Protein AF-A0A969XPH1-F1 (afdb_monomer)

Foldseek 3Di:
DVVVVVVVVVVVVVVVVLVVVLVVLQVQLVVCVVVVNLVRNLVSLVVSLVSLVPDPDDCVVCVVVNVVSCVVNVVSVHHDDDD

Nearest PDB structures (foldseek):
  8b0x-assembly1_T  TM=6.541E-01  e=7.864E-02  Escherichia coli B
  6wd4-assembly1_Y  TM=7.355E-01  e=1.090E+00  Escherichia coli
  8xyv-assembly1_A  TM=5.839E-01  e=8.538E-01  synthetic construct
  2rkk-assembly1_B  TM=8.561E-01  e=7.716E+00  Saccharomyces cerevisiae
  4whe-assembly1_A  TM=5.740E-01  e=7.716E+00  Escherichia coli K-12

Mean predicted aligned error: 4.23 Å

Structure (mmCIF, N/CA/C/O backbone):
data_AF-A0A969XPH1-F1
#
_entry.id   AF-A0A969XPH1-F1
#
loop_
_atom_site.group_PDB
_atom_site.id
_atom_site.type_symbol
_atom_site.label_atom_id
_atom_site.label_alt_id
_atom_site.label_comp_id
_atom_site.label_asym_id
_atom_site.label_entity_id
_atom_site.label_seq_id
_atom_site.pdbx_PDB_ins_code
_atom_site.Cartn_x
_atom_site.Cartn_y
_atom_site.Cartn_z
_atom_site.occupancy
_atom_site.B_iso_or_equiv
_atom_site.auth_seq_id
_atom_site.auth_comp_id
_atom_site.auth_asym_id
_atom_site.auth_atom_id
_atom_site.pdbx_PDB_model_num
ATOM 1 N N . MET A 1 1 ? 16.334 -2.530 -34.917 1.00 56.91 1 MET A N 1
ATOM 2 C CA . MET A 1 1 ? 15.429 -1.480 -34.384 1.00 56.91 1 MET A CA 1
ATOM 3 C C . MET A 1 1 ? 14.154 -2.027 -33.731 1.00 56.91 1 MET A C 1
ATOM 5 O O . MET A 1 1 ? 13.693 -1.418 -32.778 1.00 56.91 1 MET A O 1
ATOM 9 N N . THR A 1 2 ? 13.594 -3.166 -34.156 1.00 61.78 2 THR A N 1
ATOM 10 C CA . THR A 1 2 ? 12.371 -3.763 -33.563 1.00 61.78 2 THR A CA 1
ATOM 11 C C . THR A 1 2 ? 12.504 -4.147 -32.081 1.00 61.78 2 THR A C 1
ATOM 13 O O . THR A 1 2 ? 11.563 -3.955 -31.318 1.00 61.78 2 THR A O 1
ATOM 16 N N . SER A 1 3 ? 13.688 -4.593 -31.650 1.00 75.62 3 SER A N 1
ATOM 17 C CA . SER A 1 3 ? 13.939 -5.027 -30.264 1.00 75.62 3 SER A CA 1
ATOM 18 C C . SER A 1 3 ? 13.754 -3.928 -29.207 1.00 75.62 3 SER A C 1
ATOM 20 O O . SER A 1 3 ? 13.350 -4.227 -28.091 1.00 75.62 3 SER A O 1
ATOM 22 N N . SER A 1 4 ? 14.024 -2.660 -29.540 1.00 87.06 4 SER A N 1
ATOM 23 C CA . SER A 1 4 ? 13.929 -1.549 -28.576 1.00 87.06 4 SER A CA 1
ATOM 24 C C . SER A 1 4 ? 12.479 -1.139 -28.308 1.00 87.06 4 SER A C 1
ATOM 26 O O . SER A 1 4 ? 12.129 -0.830 -27.172 1.00 87.06 4 SER A O 1
ATOM 28 N N . ARG A 1 5 ? 11.612 -1.199 -29.328 1.00 93.19 5 ARG A N 1
ATOM 29 C CA . ARG A 1 5 ? 10.193 -0.850 -29.177 1.00 93.19 5 ARG A CA 1
ATOM 30 C C . ARG A 1 5 ? 9.423 -1.924 -28.411 1.00 93.19 5 ARG A C 1
ATOM 32 O O . ARG A 1 5 ? 8.585 -1.585 -27.588 1.00 93.19 5 ARG A O 1
ATOM 39 N N . LEU A 1 6 ? 9.749 -3.199 -28.642 1.00 93.00 6 LEU A N 1
ATOM 40 C CA . LEU A 1 6 ? 9.171 -4.310 -27.882 1.00 93.00 6 LEU A CA 1
ATOM 41 C C . LEU A 1 6 ? 9.533 -4.215 -26.392 1.00 93.00 6 LEU A C 1
ATOM 43 O O . LEU A 1 6 ? 8.645 -4.283 -25.552 1.00 93.00 6 LEU A O 1
ATOM 47 N N . ALA A 1 7 ? 10.806 -3.956 -26.074 1.00 92.44 7 ALA A N 1
ATOM 48 C CA . ALA A 1 7 ? 11.252 -3.776 -24.692 1.00 92.44 7 ALA A CA 1
ATOM 49 C C . ALA A 1 7 ? 10.544 -2.603 -23.986 1.00 92.44 7 ALA A C 1
ATOM 51 O O . ALA A 1 7 ? 10.180 -2.719 -22.817 1.00 92.44 7 ALA A O 1
ATOM 52 N N . ALA A 1 8 ? 10.307 -1.493 -24.697 1.00 93.19 8 ALA A N 1
ATOM 53 C CA . ALA A 1 8 ? 9.560 -0.357 -24.160 1.00 93.19 8 ALA A CA 1
ATOM 54 C C . ALA A 1 8 ? 8.102 -0.726 -23.834 1.00 93.19 8 ALA A C 1
ATOM 56 O O . ALA A 1 8 ? 7.638 -0.441 -22.733 1.00 93.19 8 ALA A O 1
ATOM 57 N N . TYR A 1 9 ? 7.408 -1.421 -24.743 1.00 95.81 9 TYR A N 1
ATOM 58 C CA . TYR A 1 9 ? 6.033 -1.867 -24.493 1.00 95.81 9 TYR A CA 1
ATOM 59 C C . TYR A 1 9 ? 5.936 -2.869 -23.345 1.00 95.81 9 TYR A C 1
ATOM 61 O O . TYR A 1 9 ? 4.995 -2.813 -22.560 1.00 95.81 9 TYR A O 1
ATOM 69 N N . GLU A 1 10 ? 6.904 -3.775 -23.211 1.00 93.88 10 GLU A N 1
ATOM 70 C CA . GLU A 1 10 ? 6.933 -4.694 -22.075 1.00 93.88 10 GLU A CA 1
ATOM 71 C C . GLU A 1 10 ? 7.125 -3.965 -20.742 1.00 93.88 10 GLU A C 1
ATOM 73 O O . GLU A 1 10 ? 6.483 -4.318 -19.755 1.00 93.88 10 GLU A O 1
ATOM 78 N N . ALA A 1 11 ? 8.000 -2.956 -20.696 1.00 92.69 11 ALA A N 1
ATOM 79 C CA . ALA A 1 11 ? 8.202 -2.150 -19.497 1.00 92.69 11 ALA A CA 1
ATOM 80 C C . ALA A 1 11 ? 6.929 -1.375 -19.122 1.00 92.69 11 ALA A C 1
ATOM 82 O O . ALA A 1 11 ? 6.524 -1.392 -17.961 1.00 92.69 11 ALA A O 1
ATOM 83 N N . GLU A 1 12 ? 6.263 -0.768 -20.106 1.00 95.50 12 GLU A N 1
ATOM 84 C CA . GLU A 1 12 ? 4.995 -0.061 -19.912 1.00 95.50 12 GLU A CA 1
ATOM 85 C C . GLU A 1 12 ? 3.885 -1.007 -19.429 1.00 95.50 12 GLU A C 1
ATOM 87 O O . GLU A 1 12 ? 3.194 -0.709 -18.455 1.00 95.50 12 GLU A O 1
ATOM 92 N N . ALA A 1 13 ? 3.757 -2.188 -20.040 1.00 96.62 13 ALA A N 1
ATOM 93 C CA . ALA A 1 13 ? 2.785 -3.194 -19.624 1.00 96.62 13 ALA A CA 1
ATOM 94 C C . ALA A 1 13 ? 3.053 -3.693 -18.195 1.00 96.62 13 ALA A C 1
ATOM 96 O O . ALA A 1 13 ? 2.116 -3.822 -17.405 1.00 96.62 13 ALA A O 1
ATOM 97 N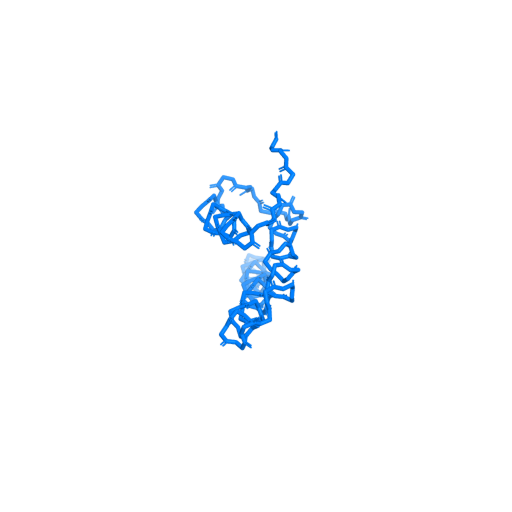 N . ARG A 1 14 ? 4.322 -3.933 -17.832 1.00 95.19 14 ARG A N 1
ATOM 98 C CA . ARG A 1 14 ? 4.704 -4.305 -16.461 1.00 95.19 14 ARG A CA 1
ATOM 99 C C . ARG A 1 14 ? 4.332 -3.210 -15.462 1.00 95.19 14 ARG A C 1
ATOM 101 O O . ARG A 1 14 ? 3.726 -3.526 -14.441 1.00 95.19 14 ARG A O 1
ATOM 108 N N . ALA A 1 15 ? 4.615 -1.947 -15.776 1.00 94.19 15 ALA A N 1
ATOM 109 C CA . ALA A 1 15 ? 4.252 -0.815 -14.925 1.00 94.19 15 ALA A CA 1
ATOM 110 C C . ALA A 1 15 ? 2.727 -0.671 -14.770 1.00 94.19 15 ALA A C 1
ATOM 112 O O . ALA A 1 15 ? 2.233 -0.476 -13.661 1.00 94.19 15 ALA A O 1
ATOM 113 N N . ALA A 1 16 ? 1.963 -0.839 -15.853 1.00 97.19 16 ALA A N 1
ATOM 114 C CA . ALA A 1 16 ? 0.503 -0.781 -15.812 1.00 97.19 16 ALA A CA 1
ATOM 115 C C . ALA A 1 16 ? -0.100 -1.908 -14.957 1.00 97.19 16 ALA A C 1
ATOM 117 O O . ALA A 1 16 ? -0.992 -1.666 -14.145 1.00 97.19 16 ALA A O 1
ATOM 118 N N . VAL A 1 17 ? 0.406 -3.139 -15.100 1.00 97.06 17 VAL A N 1
ATOM 119 C CA . VAL A 1 17 ? -0.029 -4.285 -14.284 1.00 97.06 17 VAL A CA 1
ATOM 120 C C . VAL A 1 17 ? 0.331 -4.083 -12.815 1.00 97.06 17 VAL A C 1
ATOM 122 O O . VAL A 1 17 ? -0.484 -4.391 -11.945 1.00 97.06 17 VAL A O 1
ATOM 125 N N . HIS A 1 18 ? 1.528 -3.566 -12.533 1.00 96.31 18 HIS A N 1
ATOM 126 C CA . HIS A 1 18 ? 1.961 -3.238 -11.177 1.00 96.31 18 HIS A CA 1
ATOM 127 C C . HIS A 1 18 ? 1.017 -2.223 -10.525 1.00 96.31 18 HIS A C 1
ATOM 129 O O . HIS A 1 18 ? 0.425 -2.517 -9.485 1.00 96.31 18 HIS A O 1
ATOM 135 N N . GLY A 1 19 ? 0.776 -1.095 -11.200 1.00 96.25 19 GLY A N 1
ATOM 136 C CA . GLY A 1 19 ? -0.126 -0.051 -10.722 1.00 96.25 19 GLY A CA 1
ATOM 137 C C . GLY A 1 19 ? -1.556 -0.551 -10.507 1.00 96.25 19 GLY A C 1
ATOM 138 O O 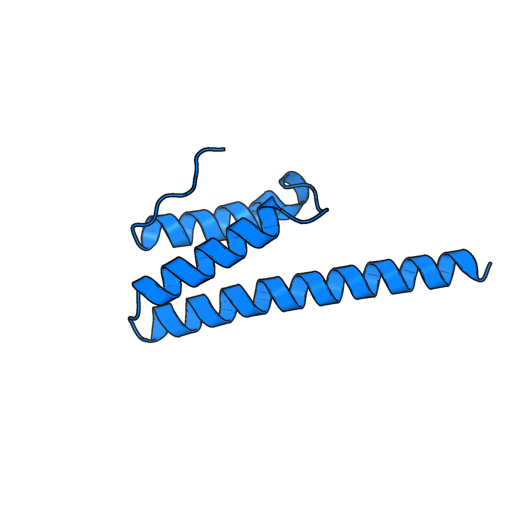. GLY A 1 19 ? -2.167 -0.236 -9.488 1.00 96.25 19 GLY A O 1
ATOM 139 N N . ALA A 1 20 ? -2.080 -1.388 -11.408 1.00 98.00 20 ALA A N 1
ATOM 140 C CA . ALA A 1 20 ? -3.415 -1.970 -11.265 1.00 98.00 20 ALA A CA 1
ATOM 141 C C . ALA A 1 20 ? -3.527 -2.910 -10.052 1.00 98.00 20 ALA A C 1
ATOM 143 O O . ALA A 1 20 ? -4.529 -2.876 -9.338 1.00 98.00 20 ALA A O 1
ATOM 144 N N . LYS A 1 21 ? -2.502 -3.735 -9.792 1.00 97.88 21 LYS A N 1
ATOM 145 C CA . LYS A 1 21 ? -2.471 -4.623 -8.618 1.00 97.88 21 LYS A CA 1
ATOM 146 C C . LYS A 1 21 ? -2.408 -3.826 -7.321 1.00 97.88 21 LYS A C 1
ATOM 148 O O . LYS A 1 21 ? -3.230 -4.051 -6.435 1.00 97.88 21 LYS A O 1
ATOM 153 N N . LEU A 1 22 ? -1.482 -2.868 -7.242 1.00 97.88 22 LEU A N 1
ATOM 154 C CA . LEU A 1 22 ? -1.345 -1.998 -6.077 1.00 97.88 22 LEU A CA 1
ATOM 155 C C . LEU A 1 22 ? -2.639 -1.219 -5.812 1.00 97.88 22 LEU A C 1
ATOM 157 O O . LEU A 1 22 ? -3.139 -1.210 -4.688 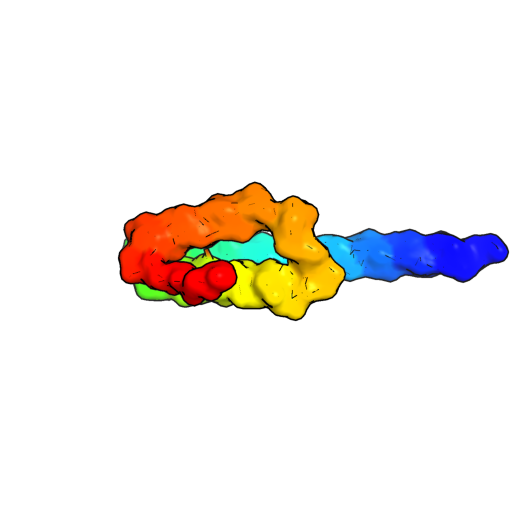1.00 97.88 22 LEU A O 1
ATOM 161 N N . GLY A 1 23 ? -3.206 -0.613 -6.859 1.00 98.06 23 GLY A N 1
ATOM 162 C CA . GLY A 1 23 ? -4.479 0.100 -6.793 1.00 98.06 23 GLY A CA 1
ATOM 163 C C . GLY A 1 23 ? -5.613 -0.791 -6.292 1.00 98.06 23 GLY A C 1
ATOM 164 O O . GLY A 1 23 ? -6.354 -0.385 -5.404 1.00 98.06 23 GLY A O 1
ATOM 165 N N . GLY A 1 24 ? -5.691 -2.039 -6.764 1.00 98.56 24 GLY A N 1
ATOM 166 C CA . GLY A 1 24 ? -6.696 -3.002 -6.315 1.00 98.56 24 GLY A CA 1
ATOM 167 C C . GLY A 1 24 ? -6.655 -3.282 -4.808 1.00 98.56 24 GLY A C 1
ATOM 168 O O . GLY A 1 24 ? -7.708 -3.303 -4.164 1.00 98.56 24 GLY A O 1
ATOM 169 N N . PHE A 1 25 ? -5.463 -3.450 -4.226 1.00 98.31 25 PHE A N 1
ATOM 170 C CA . PHE A 1 25 ? -5.320 -3.618 -2.774 1.00 98.31 25 PHE A CA 1
ATOM 171 C C . PHE A 1 25 ? -5.738 -2.353 -2.012 1.00 98.31 25 PHE A C 1
ATOM 173 O O . PHE A 1 25 ? -6.494 -2.435 -1.042 1.00 98.31 25 PHE A O 1
ATOM 180 N N . ILE A 1 26 ? -5.302 -1.176 -2.476 1.00 98.38 26 ILE A N 1
ATOM 181 C CA . ILE A 1 26 ? -5.612 0.110 -1.834 1.00 98.38 26 ILE A CA 1
ATOM 182 C C . ILE A 1 26 ? -7.116 0.396 -1.876 1.00 98.38 26 ILE A C 1
ATOM 184 O O . ILE A 1 26 ? -7.711 0.674 -0.837 1.00 98.38 26 ILE A O 1
ATOM 188 N N . GLU A 1 27 ? -7.764 0.258 -3.032 1.00 98.62 27 GLU A N 1
ATOM 189 C CA . GLU A 1 27 ? -9.208 0.474 -3.173 1.00 98.62 27 GLU A CA 1
ATOM 190 C C . GLU A 1 27 ? -10.014 -0.491 -2.293 1.00 98.62 27 GLU A C 1
ATOM 192 O O . GLU A 1 27 ? -11.013 -0.109 -1.670 1.00 98.62 27 GLU A O 1
ATOM 197 N N . ALA A 1 28 ? -9.586 -1.755 -2.202 1.00 98.62 28 ALA A N 1
ATOM 198 C CA . ALA A 1 28 ? -10.214 -2.735 -1.324 1.00 98.62 28 ALA A CA 1
ATOM 199 C C . ALA A 1 28 ? -10.066 -2.355 0.159 1.00 98.62 28 ALA A C 1
ATOM 201 O O . ALA A 1 28 ? -11.031 -2.503 0.923 1.00 98.62 28 ALA A O 1
ATOM 202 N N . ALA A 1 29 ? -8.896 -1.846 0.554 1.00 98.31 29 ALA A N 1
ATOM 203 C CA . ALA A 1 29 ? -8.620 -1.368 1.902 1.00 98.31 29 ALA A CA 1
ATOM 204 C C . ALA A 1 29 ? -9.469 -0.139 2.254 1.00 98.31 29 ALA A C 1
ATOM 206 O O . ALA A 1 29 ? -10.180 -0.144 3.261 1.00 98.31 29 ALA A O 1
ATOM 207 N N . GLU A 1 30 ? -9.477 0.878 1.392 1.00 98.25 30 GLU A N 1
ATOM 208 C CA . GLU A 1 30 ? -10.246 2.113 1.569 1.00 98.25 30 GLU A CA 1
ATOM 209 C C . GLU A 1 30 ? -11.750 1.836 1.63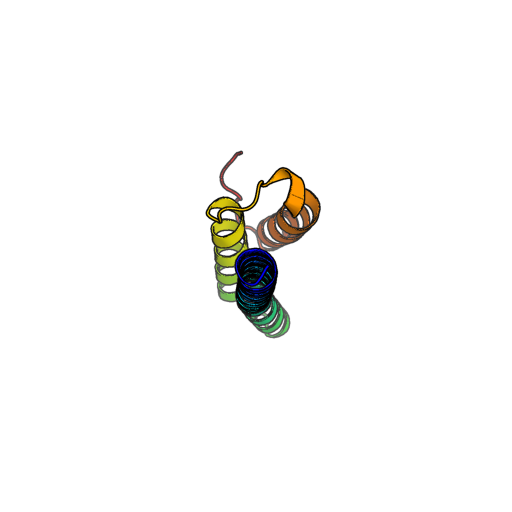4 1.00 98.25 30 GLU A C 1
ATOM 211 O O . GLU A 1 30 ? -12.450 2.344 2.512 1.00 98.25 30 GLU A O 1
ATOM 216 N N . LYS A 1 31 ? -12.258 0.951 0.769 1.00 98.69 31 LYS A N 1
ATOM 217 C CA . LYS A 1 31 ? -13.660 0.517 0.801 1.00 98.69 31 LYS A CA 1
ATOM 218 C C . LYS A 1 31 ? -14.011 -0.200 2.103 1.00 98.69 31 LYS A C 1
ATOM 220 O O . LYS A 1 31 ? -15.137 -0.067 2.589 1.00 98.69 31 LYS A O 1
ATOM 225 N N . ALA A 1 32 ? -13.095 -0.989 2.660 1.00 98.44 32 ALA A N 1
ATOM 226 C CA . ALA A 1 32 ? -13.295 -1.639 3.950 1.00 98.44 32 ALA A CA 1
ATOM 227 C C . ALA A 1 32 ? -13.242 -0.632 5.113 1.00 98.44 32 ALA A C 1
ATOM 229 O O . ALA A 1 32 ? -14.102 -0.703 5.994 1.00 98.44 32 ALA A O 1
ATOM 230 N N . GLU A 1 33 ? -12.311 0.328 5.080 1.00 97.38 33 GLU A N 1
ATOM 231 C CA . GLU A 1 33 ? -12.183 1.421 6.058 1.00 97.38 33 GLU A CA 1
ATOM 232 C C . GLU A 1 33 ? -13.466 2.261 6.079 1.00 97.38 33 GLU A C 1
ATOM 234 O O . GLU A 1 33 ? -14.057 2.460 7.140 1.00 97.38 33 GLU A O 1
ATOM 239 N N . PHE A 1 34 ? -13.970 2.643 4.901 1.00 98.06 34 PHE A N 1
ATOM 240 C CA . PHE A 1 34 ? -15.227 3.377 4.738 1.00 98.06 34 PHE A CA 1
ATOM 241 C C . PHE A 1 34 ? -16.431 2.631 5.330 1.00 98.06 34 PHE A C 1
ATOM 243 O O . PHE A 1 34 ? -17.306 3.232 5.947 1.00 98.06 34 PHE A O 1
ATOM 250 N N . LYS A 1 35 ? -16.467 1.302 5.192 1.00 98.19 35 LYS A N 1
ATOM 251 C CA . LYS A 1 35 ? -17.517 0.451 5.773 1.00 98.19 35 LYS A CA 1
ATOM 252 C C . LYS A 1 35 ? -17.329 0.174 7.271 1.00 98.19 35 LYS A C 1
ATOM 254 O O . LYS A 1 35 ? -18.101 -0.596 7.837 1.00 98.19 35 LYS A O 1
ATOM 259 N N . GLY A 1 36 ? -16.295 0.729 7.905 1.00 97.38 36 GLY A N 1
ATOM 260 C CA . GLY A 1 36 ? -15.959 0.483 9.309 1.00 97.38 36 GLY A CA 1
ATOM 261 C C . GLY A 1 36 ? -15.354 -0.900 9.581 1.00 97.38 36 GLY A C 1
ATOM 262 O O . GLY A 1 36 ? -15.143 -1.262 10.739 1.00 97.38 36 GLY A O 1
ATOM 263 N N . ASN A 1 37 ? -15.039 -1.683 8.543 1.00 98.00 37 ASN A N 1
ATOM 264 C CA . ASN A 1 37 ? -14.430 -3.002 8.691 1.00 98.00 37 ASN A CA 1
ATOM 265 C C . ASN A 1 37 ? -12.906 -2.874 8.824 1.00 98.00 37 ASN A C 1
ATOM 267 O O . ASN A 1 37 ? -12.154 -3.133 7.884 1.00 98.00 37 ASN A O 1
ATOM 271 N N . LYS A 1 38 ? -12.464 -2.467 10.019 1.00 96.69 38 LYS A N 1
ATOM 272 C CA . LYS A 1 38 ? -11.052 -2.189 10.323 1.00 96.69 38 LYS A CA 1
ATOM 273 C C . LYS A 1 38 ? -10.130 -3.375 10.055 1.00 96.69 38 LYS A C 1
ATOM 275 O O . LYS A 1 38 ? -9.068 -3.175 9.485 1.00 96.69 38 LYS A O 1
ATOM 280 N N . LYS A 1 39 ? -10.548 -4.595 10.417 1.00 96.88 39 LYS A N 1
ATOM 281 C CA . LYS A 1 39 ? -9.744 -5.806 10.197 1.00 96.88 39 LYS A CA 1
ATOM 282 C C . LYS A 1 39 ? -9.470 -6.013 8.709 1.00 96.88 39 LYS A C 1
ATOM 284 O O . LYS A 1 39 ? -8.323 -6.109 8.307 1.00 96.88 39 LYS A O 1
ATOM 289 N N . ARG A 1 40 ? -10.518 -5.980 7.880 1.00 97.75 40 ARG A N 1
ATOM 290 C CA . ARG A 1 40 ? -10.361 -6.151 6.431 1.00 97.75 40 ARG A CA 1
ATOM 291 C C . ARG A 1 40 ? -9.555 -5.018 5.793 1.00 97.75 40 ARG A C 1
ATOM 293 O O . ARG A 1 40 ? -8.824 -5.270 4.845 1.00 97.75 40 ARG A O 1
ATOM 300 N N . ALA A 1 41 ? -9.710 -3.786 6.276 1.00 98.25 41 ALA A N 1
ATOM 301 C CA . ALA A 1 41 ? -8.908 -2.663 5.800 1.00 98.25 41 ALA A CA 1
ATOM 302 C C . ALA A 1 41 ? -7.421 -2.877 6.107 1.00 98.25 41 ALA A C 1
ATOM 304 O O . ALA A 1 41 ? -6.589 -2.728 5.218 1.00 98.25 41 ALA A O 1
ATOM 305 N N . LEU A 1 42 ? -7.110 -3.278 7.344 1.00 97.81 42 LEU A N 1
ATOM 306 C CA . LEU A 1 42 ? -5.754 -3.585 7.781 1.00 97.81 42 LEU A CA 1
ATOM 307 C C . LEU A 1 42 ? -5.135 -4.703 6.935 1.00 97.81 42 LEU A C 1
ATOM 309 O O . LEU A 1 42 ? -4.057 -4.493 6.387 1.00 97.81 42 LEU A O 1
ATOM 313 N N . ASP A 1 43 ? -5.846 -5.821 6.764 1.00 97.94 43 ASP A N 1
ATOM 314 C CA . ASP A 1 43 ? -5.374 -6.954 5.961 1.00 97.94 43 ASP A CA 1
ATOM 315 C C . ASP A 1 43 ? -4.997 -6.490 4.539 1.00 97.94 43 ASP A C 1
ATOM 317 O O . ASP A 1 43 ? -3.914 -6.780 4.049 1.00 97.94 43 ASP A O 1
ATOM 321 N N . GLN A 1 44 ? -5.846 -5.688 3.884 1.00 98.50 44 GLN A N 1
ATOM 322 C CA . GLN A 1 44 ? -5.590 -5.214 2.516 1.00 98.50 44 GLN A CA 1
ATOM 323 C C . GLN A 1 44 ? -4.438 -4.201 2.415 1.00 98.50 44 GLN A C 1
ATOM 325 O O . GLN A 1 44 ? -3.674 -4.243 1.452 1.00 98.50 44 GLN A O 1
ATOM 330 N N . TYR A 1 45 ? -4.266 -3.309 3.396 1.00 98.38 45 TYR A N 1
ATOM 331 C CA . TYR A 1 45 ? -3.088 -2.434 3.423 1.00 98.38 45 TYR A CA 1
ATOM 332 C C 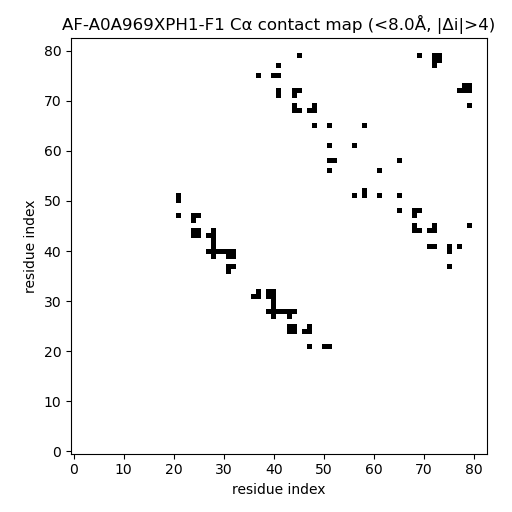. TYR A 1 45 ? -1.793 -3.225 3.677 1.00 98.38 45 TYR A C 1
ATOM 334 O O . TYR A 1 45 ? -0.750 -2.871 3.131 1.00 98.38 45 TYR A O 1
ATOM 342 N N . GLN A 1 46 ? -1.842 -4.307 4.459 1.00 97.31 46 GLN A N 1
ATOM 343 C CA . GLN A 1 46 ? -0.693 -5.197 4.654 1.00 97.31 46 GLN A CA 1
ATOM 344 C C . GLN A 1 46 ? -0.349 -5.982 3.381 1.00 97.31 46 GLN A C 1
ATOM 346 O O . GLN A 1 46 ? 0.830 -6.077 3.050 1.00 97.31 46 GLN A O 1
ATOM 351 N N . GLU A 1 47 ? -1.344 -6.458 2.626 1.00 98.00 47 GLU A N 1
ATOM 352 C CA . GLU A 1 47 ? -1.130 -7.052 1.295 1.00 98.00 47 GLU A CA 1
ATOM 353 C C . GLU A 1 47 ? -0.470 -6.055 0.331 1.00 98.00 47 GLU A C 1
ATOM 355 O O . GLU A 1 47 ? 0.478 -6.402 -0.372 1.00 98.00 47 GLU A O 1
ATOM 360 N N . ALA A 1 48 ? -0.906 -4.789 0.340 1.00 98.00 48 ALA A N 1
ATOM 361 C CA . ALA A 1 48 ? -0.289 -3.744 -0.475 1.00 98.00 48 ALA A CA 1
ATOM 362 C C . ALA A 1 48 ? 1.185 -3.496 -0.097 1.00 98.00 48 ALA A C 1
ATOM 364 O O . ALA A 1 48 ? 2.024 -3.349 -0.983 1.00 98.00 48 ALA A O 1
ATOM 365 N N . LEU A 1 49 ? 1.517 -3.479 1.201 1.00 96.81 49 LEU A N 1
ATOM 366 C CA . LEU A 1 49 ? 2.909 -3.362 1.656 1.00 96.81 49 LEU A CA 1
ATOM 367 C C . LEU A 1 49 ? 3.743 -4.572 1.264 1.00 96.81 49 LEU A C 1
ATOM 369 O O . LEU A 1 49 ? 4.860 -4.401 0.787 1.00 96.81 49 LEU A O 1
ATOM 373 N N . TYR A 1 50 ? 3.212 -5.776 1.467 1.00 96.38 50 TYR A N 1
ATOM 374 C CA . TYR A 1 50 ? 3.889 -7.002 1.071 1.00 96.38 50 TYR A CA 1
ATOM 375 C C . TYR A 1 50 ? 4.184 -6.996 -0.430 1.00 96.38 50 TYR A C 1
ATOM 377 O O . TYR A 1 50 ? 5.307 -7.286 -0.829 1.00 96.38 50 TYR A O 1
ATOM 385 N N . PHE A 1 51 ? 3.209 -6.595 -1.249 1.00 97.31 51 PHE A N 1
ATOM 386 C CA . PHE A 1 51 ? 3.374 -6.487 -2.694 1.00 97.31 51 PHE A CA 1
ATOM 387 C C . PHE A 1 51 ? 4.504 -5.529 -3.086 1.00 97.31 51 PHE A C 1
ATOM 389 O O . PHE A 1 51 ? 5.339 -5.914 -3.893 1.00 97.31 51 PHE A O 1
ATOM 396 N N . LEU A 1 52 ? 4.568 -4.331 -2.492 1.00 96.19 52 LEU A N 1
ATOM 397 C CA . LEU A 1 52 ? 5.648 -3.371 -2.765 1.00 96.19 52 LEU A CA 1
ATOM 398 C C . LEU A 1 52 ? 7.013 -3.898 -2.305 1.00 96.19 52 LEU A C 1
ATOM 400 O O . LEU A 1 52 ? 7.978 -3.852 -3.046 1.00 96.19 52 LEU A O 1
ATOM 404 N N . LYS A 1 53 ? 7.085 -4.489 -1.109 1.00 94.12 53 LYS A N 1
ATOM 405 C CA . LYS A 1 53 ? 8.340 -4.999 -0.530 1.00 94.12 53 LYS A CA 1
ATOM 406 C C . LYS A 1 53 ? 8.898 -6.249 -1.213 1.00 94.12 53 LYS A C 1
ATOM 408 O O . LYS A 1 53 ? 9.997 -6.685 -0.878 1.00 94.12 53 LYS A O 1
ATOM 413 N N . THR A 1 54 ? 8.119 -6.887 -2.082 1.00 94.88 54 THR A N 1
ATOM 414 C CA . THR A 1 54 ? 8.491 -8.144 -2.749 1.00 94.88 54 THR A CA 1
ATOM 415 C C . THR A 1 54 ? 8.448 -8.054 -4.268 1.00 94.88 54 THR A C 1
ATOM 417 O O . THR A 1 54 ? 8.632 -9.071 -4.939 1.00 94.88 54 THR A O 1
ATOM 420 N N . ASP A 1 55 ? 8.198 -6.865 -4.816 1.00 92.56 55 ASP A N 1
ATOM 421 C CA . ASP A 1 55 ? 8.295 -6.639 -6.249 1.00 92.56 55 ASP A CA 1
ATOM 422 C C . ASP A 1 55 ? 9.761 -6.455 -6.697 1.00 92.56 55 ASP A C 1
ATOM 424 O O . ASP A 1 55 ? 10.702 -6.515 -5.905 1.00 92.56 55 ASP A O 1
ATOM 428 N N . ASP A 1 56 ? 9.963 -6.288 -8.005 1.00 92.12 56 ASP A N 1
ATOM 429 C CA . ASP A 1 56 ? 11.289 -6.071 -8.598 1.00 92.12 56 ASP A CA 1
ATOM 430 C C . ASP A 1 56 ? 11.675 -4.574 -8.664 1.00 92.12 56 ASP A C 1
ATOM 432 O O . ASP A 1 56 ? 12.598 -4.192 -9.391 1.00 92.12 56 ASP A O 1
ATOM 436 N N . ILE A 1 57 ? 10.942 -3.696 -7.975 1.00 92.94 57 ILE A N 1
ATOM 437 C CA . ILE A 1 57 ? 11.165 -2.252 -7.937 1.00 92.94 57 ILE A CA 1
ATOM 438 C C . ILE A 1 57 ? 11.873 -1.923 -6.622 1.00 92.94 57 ILE A C 1
ATOM 440 O O . ILE A 1 57 ? 11.525 -2.396 -5.551 1.00 92.94 57 ILE A O 1
ATOM 444 N N . ALA A 1 58 ? 12.914 -1.095 -6.690 1.00 94.19 58 ALA A N 1
ATOM 445 C CA . ALA A 1 58 ? 13.619 -0.695 -5.480 1.00 94.19 58 ALA A CA 1
ATOM 446 C C . ALA A 1 58 ? 12.686 0.091 -4.543 1.00 94.19 58 ALA A C 1
ATOM 448 O O . ALA A 1 58 ? 12.104 1.095 -4.963 1.00 94.19 58 ALA A O 1
ATOM 449 N N . ASP A 1 59 ? 12.640 -0.302 -3.268 1.00 93.19 59 ASP A N 1
ATOM 450 C CA . ASP A 1 59 ? 11.870 0.364 -2.208 1.00 93.19 59 ASP A CA 1
ATOM 451 C C . ASP A 1 59 ? 12.065 1.887 -2.187 1.00 93.19 59 ASP A C 1
ATOM 453 O O . ASP A 1 59 ? 11.104 2.634 -2.017 1.00 93.19 59 ASP A O 1
ATOM 457 N N . ASP A 1 60 ? 13.294 2.366 -2.411 1.00 94.88 60 ASP A N 1
ATOM 458 C CA . ASP A 1 60 ? 13.613 3.800 -2.458 1.00 94.88 60 ASP A CA 1
ATOM 459 C C . ASP A 1 60 ? 12.806 4.541 -3.537 1.00 94.88 60 ASP A C 1
ATOM 461 O O . ASP A 1 60 ? 12.403 5.689 -3.349 1.00 94.88 60 ASP A O 1
ATOM 465 N N . SER A 1 61 ? 12.515 3.871 -4.656 1.00 93.06 61 SER A N 1
ATOM 466 C CA . SER A 1 61 ? 11.693 4.417 -5.747 1.00 93.06 61 SER A CA 1
ATOM 467 C C . SER A 1 61 ? 10.197 4.424 -5.417 1.00 93.06 61 SER A C 1
ATOM 469 O O . SER A 1 61 ? 9.419 5.071 -6.115 1.00 93.06 61 SER A O 1
ATOM 471 N N . GLN A 1 62 ? 9.789 3.725 -4.357 1.00 94.62 62 GLN A N 1
ATOM 472 C CA . GLN A 1 62 ? 8.407 3.592 -3.892 1.00 94.62 62 GLN A CA 1
ATOM 473 C C . GLN A 1 62 ? 8.221 4.105 -2.454 1.00 94.62 62 GLN A C 1
ATOM 475 O O . GLN A 1 62 ? 7.181 3.874 -1.834 1.00 94.62 62 GLN A O 1
ATOM 480 N N . ALA A 1 63 ? 9.212 4.813 -1.904 1.00 94.38 63 ALA A N 1
ATOM 481 C CA . ALA A 1 63 ? 9.277 5.126 -0.479 1.00 94.38 63 ALA A CA 1
ATOM 482 C C . ALA A 1 63 ? 8.067 5.932 0.019 1.00 94.38 63 ALA A C 1
ATOM 484 O O . ALA A 1 63 ? 7.579 5.699 1.123 1.00 94.38 63 ALA A O 1
ATOM 485 N N . SER A 1 64 ? 7.549 6.846 -0.807 1.00 95.00 64 SER A N 1
ATOM 486 C CA . SER A 1 64 ? 6.335 7.627 -0.526 1.00 95.00 64 SER A CA 1
ATOM 487 C C . SER A 1 64 ? 5.110 6.724 -0.323 1.00 95.00 64 SER A C 1
ATOM 489 O O . SER A 1 64 ? 4.379 6.851 0.662 1.00 95.00 64 SER A O 1
ATOM 491 N N . GLU A 1 65 ? 4.913 5.763 -1.218 1.00 95.00 65 GLU A N 1
ATOM 492 C CA . GLU A 1 65 ? 3.774 4.854 -1.239 1.00 95.00 65 GLU A CA 1
ATOM 493 C C . GLU A 1 65 ? 3.860 3.872 -0.075 1.00 95.00 65 GLU A C 1
ATOM 495 O O . GLU A 1 65 ? 2.880 3.702 0.655 1.00 95.00 65 GLU A O 1
ATOM 500 N N . ILE A 1 66 ? 5.049 3.313 0.154 1.00 96.56 66 ILE A N 1
ATOM 501 C CA . ILE A 1 66 ? 5.348 2.463 1.307 1.00 96.56 66 ILE A CA 1
ATOM 502 C C . ILE A 1 66 ? 5.066 3.225 2.607 1.00 96.56 66 ILE A C 1
ATOM 504 O O . ILE A 1 66 ? 4.324 2.727 3.452 1.00 96.56 66 ILE A O 1
ATOM 508 N N . ALA A 1 67 ? 5.584 4.448 2.761 1.00 96.44 67 ALA A N 1
ATOM 509 C CA . ALA A 1 67 ? 5.380 5.255 3.964 1.00 96.44 67 ALA A CA 1
ATOM 510 C C . ALA A 1 67 ? 3.898 5.587 4.194 1.00 96.44 67 ALA A C 1
ATOM 512 O O . ALA A 1 67 ? 3.393 5.477 5.314 1.00 96.44 67 ALA A O 1
ATOM 513 N N . ARG A 1 68 ? 3.167 5.940 3.130 1.00 96.75 68 ARG A N 1
ATOM 514 C CA . ARG A 1 68 ? 1.729 6.228 3.198 1.00 96.75 68 ARG A CA 1
ATOM 515 C C . ARG A 1 68 ? 0.926 5.011 3.661 1.00 96.75 68 ARG A C 1
ATOM 517 O O . ARG A 1 68 ? 0.038 5.155 4.503 1.00 96.75 68 ARG A O 1
ATOM 524 N N . ILE A 1 69 ? 1.209 3.828 3.115 1.00 97.25 69 ILE A N 1
ATOM 525 C CA . ILE A 1 69 ? 0.484 2.599 3.465 1.00 97.25 69 ILE A CA 1
ATOM 526 C C . ILE A 1 69 ? 0.891 2.114 4.866 1.00 97.25 69 ILE A C 1
ATOM 528 O O . ILE A 1 69 ? 0.023 1.728 5.648 1.00 97.25 69 ILE A O 1
ATOM 532 N N . ALA A 1 70 ? 2.169 2.217 5.235 1.00 96.06 70 ALA A N 1
ATOM 533 C C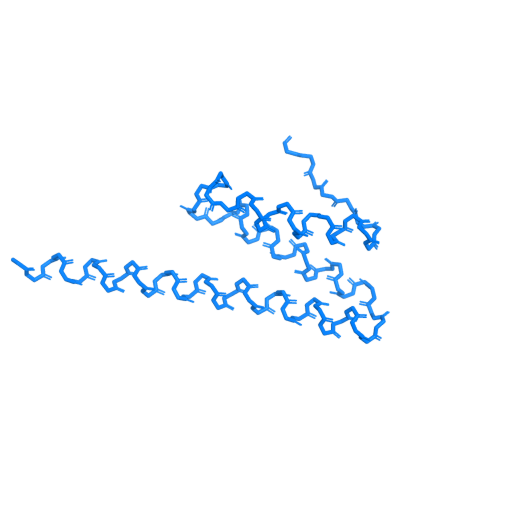A . ALA A 1 70 ? 2.649 1.932 6.588 1.00 96.06 70 ALA A CA 1
ATOM 534 C C . ALA A 1 70 ? 1.920 2.782 7.641 1.00 96.06 70 ALA A C 1
ATOM 536 O O . ALA A 1 70 ? 1.376 2.240 8.602 1.00 96.06 70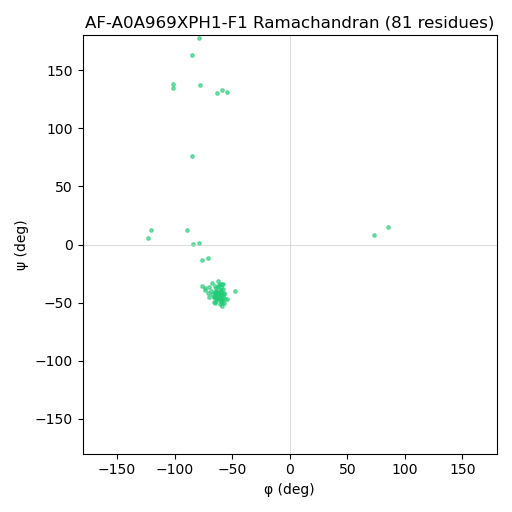 ALA A O 1
ATOM 537 N N . ALA A 1 71 ? 1.784 4.090 7.403 1.00 96.50 71 ALA A N 1
ATOM 538 C CA . ALA A 1 71 ? 1.034 4.977 8.291 1.00 96.50 71 ALA A CA 1
ATOM 539 C C . ALA A 1 71 ? -0.450 4.574 8.418 1.00 96.50 71 ALA A C 1
ATOM 541 O O . ALA A 1 71 ? -1.056 4.713 9.483 1.00 96.50 71 ALA A O 1
ATOM 542 N N . LYS A 1 72 ? -1.061 4.048 7.345 1.00 96.62 72 LYS A N 1
ATOM 543 C CA . LYS A 1 72 ? -2.429 3.504 7.386 1.00 96.62 72 LYS A CA 1
ATOM 544 C C . LYS A 1 72 ? -2.523 2.236 8.235 1.00 96.62 72 LYS A C 1
ATOM 546 O O . LYS A 1 72 ? -3.466 2.118 9.018 1.00 96.62 72 LYS A O 1
ATOM 551 N N . VAL A 1 73 ? -1.556 1.328 8.112 1.00 96.31 73 VAL A N 1
ATOM 552 C CA . VAL A 1 73 ? -1.458 0.109 8.931 1.00 96.31 73 VAL A CA 1
ATOM 553 C C . VAL A 1 73 ? -1.344 0.461 10.415 1.00 96.31 73 VAL A C 1
ATOM 555 O O . VAL A 1 73 ? -2.143 -0.030 11.215 1.00 96.31 73 VAL A O 1
ATOM 558 N N . GLU A 1 74 ? -0.440 1.374 10.772 1.00 95.56 74 GLU A N 1
ATOM 559 C CA . GLU A 1 74 ? -0.260 1.836 12.156 1.00 95.56 74 GLU A CA 1
ATOM 560 C C . GLU A 1 74 ? -1.529 2.494 12.710 1.00 95.56 74 GLU A C 1
ATOM 562 O O . GLU A 1 74 ? -1.993 2.155 13.800 1.00 95.56 74 GLU A O 1
ATOM 567 N N . LYS A 1 75 ? -2.166 3.383 11.933 1.00 95.06 75 LYS A N 1
ATOM 568 C CA . LYS A 1 75 ? -3.425 4.043 12.319 1.00 95.06 75 LYS A CA 1
ATOM 569 C C . LYS A 1 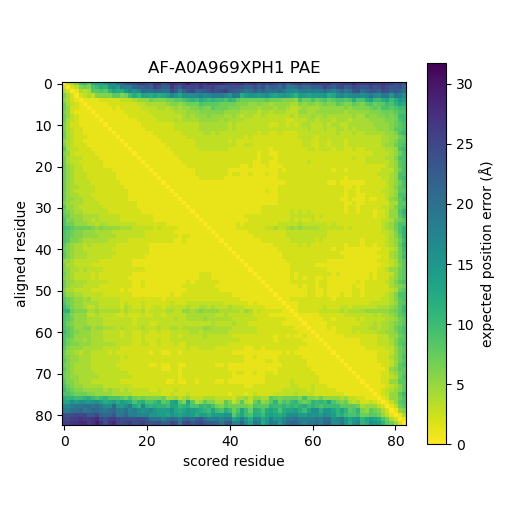75 ? -4.549 3.042 12.613 1.00 95.06 75 LYS A C 1
ATOM 571 O O . LYS A 1 75 ? -5.410 3.308 13.454 1.00 95.06 75 LYS A O 1
ATOM 576 N N . LEU A 1 76 ? -4.579 1.911 11.907 1.00 94.19 76 LEU A N 1
ATOM 577 C CA . LEU A 1 76 ? -5.570 0.850 12.108 1.00 94.19 76 LEU A CA 1
ATOM 578 C C . LEU A 1 76 ? -5.201 -0.121 13.243 1.00 94.19 76 LEU A C 1
ATOM 580 O O . LEU A 1 76 ? -5.990 -1.021 13.534 1.00 94.19 76 LEU A O 1
ATOM 584 N N . GLY A 1 77 ? -4.067 0.092 13.918 1.00 90.69 77 GLY A N 1
ATOM 585 C CA . GLY A 1 77 ? -3.594 -0.717 15.042 1.00 90.69 77 GLY A CA 1
ATOM 586 C C . GLY A 1 77 ? -2.798 -1.956 14.631 1.00 90.69 77 GLY A C 1
ATOM 587 O O . GLY A 1 77 ? -2.625 -2.857 15.448 1.00 90.69 77 GLY A O 1
ATOM 588 N N . GLY A 1 78 ? -2.347 -2.031 13.377 1.00 86.38 78 GLY A N 1
ATOM 589 C CA . GLY A 1 78 ? -1.419 -3.060 12.921 1.00 86.38 78 GLY A CA 1
ATOM 590 C C . GLY A 1 78 ? 0.036 -2.687 13.194 1.00 86.38 78 GLY A C 1
ATOM 591 O O . GLY A 1 78 ? 0.361 -1.522 13.410 1.00 86.38 78 GLY A O 1
ATOM 592 N N . SER A 1 79 ? 0.921 -3.680 13.138 1.00 79.62 79 SER A N 1
ATOM 593 C CA . SER A 1 79 ? 2.367 -3.464 13.083 1.00 79.62 79 SER A CA 1
ATOM 594 C C . SER A 1 79 ? 2.863 -3.639 11.654 1.00 79.62 79 SER A C 1
ATOM 596 O O . SER A 1 79 ? 2.488 -4.602 10.976 1.00 79.62 79 SER A O 1
ATOM 598 N N . THR A 1 80 ? 3.755 -2.764 11.216 1.00 69.69 80 THR A N 1
ATOM 599 C CA . THR A 1 80 ? 4.649 -3.054 10.097 1.00 69.69 80 THR A CA 1
ATOM 600 C C . THR A 1 80 ? 5.787 -3.950 10.606 1.00 69.69 80 THR A C 1
ATOM 602 O O . THR A 1 80 ? 6.268 -3.741 11.724 1.00 69.69 80 THR A O 1
ATOM 605 N N . PRO A 1 81 ? 6.199 -5.001 9.872 1.00 61.16 81 PRO A N 1
ATOM 606 C CA . PRO A 1 81 ? 7.443 -5.684 10.203 1.00 61.16 81 PRO A CA 1
ATOM 607 C C . PRO A 1 81 ? 8.576 -4.655 10.124 1.00 61.16 81 PRO A C 1
ATOM 609 O O . PRO A 1 81 ? 8.616 -3.858 9.186 1.00 61.16 81 PRO A O 1
ATOM 612 N N . ALA A 1 82 ? 9.432 -4.628 11.147 1.00 53.44 82 ALA A N 1
ATOM 613 C CA . ALA A 1 82 ? 10.569 -3.719 11.201 1.00 53.44 82 ALA A CA 1
ATOM 614 C C . ALA A 1 82 ? 11.427 -3.887 9.938 1.00 53.44 82 ALA A C 1
ATOM 616 O O . ALA A 1 82 ? 11.720 -5.021 9.551 1.00 53.44 82 ALA A O 1
ATOM 617 N N . SER A 1 83 ? 11.761 -2.755 9.311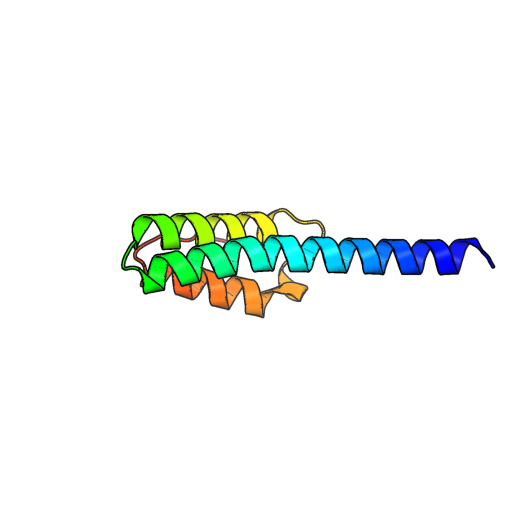 1.00 48.84 83 SER A N 1
ATOM 618 C CA . SER A 1 83 ? 12.731 -2.658 8.216 1.00 48.84 83 SER A CA 1
ATOM 619 C C . SER A 1 83 ? 14.068 -3.298 8.573 1.00 48.84 83 SER A C 1
ATOM 621 O O . SER A 1 83 ? 14.492 -3.149 9.744 1.00 48.84 83 SER A O 1
#

Sequence (83 aa):
MTSSRLAAYEAEARAAVHGAKLGGFIEAAEKAEFKGNKKRALDQYQEALYFLKTDDIADDSQASEIARIAAKVEKLGGSTPAS

Radius of gyration: 15.25 Å; Cα contacts (8 Å, |Δi|>4): 57; chains: 1; bounding box: 33×16×49 Å

Secondary structure (DSSP, 8-state):
-HHHHHHHHHHHHHHHHHHHHHHHHHHHHHHHHHTT-HHHHHHHHHHHHHHHHTSSS-GGGGHHHHHHHHHHHHHTTPPPPP-

pLDDT: mean 92.78, std 10.37, range [48.84, 98.69]

Solvent-accessible surface area (backbone atoms only — not comparable to full-atom values): 4630 Å² total; per-residue (Å²): 119,70,71,63,58,53,52,50,51,51,51,52,51,50,51,53,53,49,51,52,54,47,48,51,26,46,54,52,12,51,55,23,46,74,69,66,37,53,68,59,15,37,53,25,34,50,52,36,47,52,52,53,78,68,50,99,58,60,58,82,85,41,44,69,60,49,51,54,41,48,53,50,28,46,76,67,73,46,80,76,81,82,130